Protein AF-A0A3M1IAI1-F1 (afdb_monomer)

Nearest PDB structures (foldseek):
  1srq-assembly1_B  TM=4.391E-01  e=4.259E-01  Homo sapiens
  5my7-assembly1_A  TM=6.928E-01  e=2.170E+00  Neisseria meningitidis
  4iud-assembly1_L  TM=7.270E-01  e=1.639E+00  Cupriavidus necator H16
  6gq4-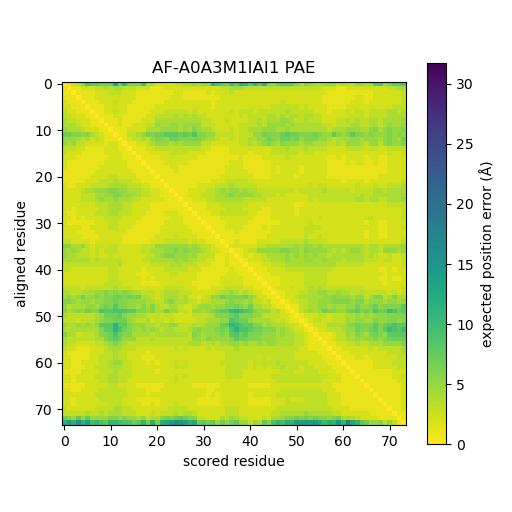assembly1_A  TM=7.024E-01  e=5.961E+00  Neisseria gonorrhoeae
  5yzg-assembly1_Y  TM=3.987E-01  e=2.428E+00  Homo sapiens

Radius of gyration: 11.76 Å; Cα contacts (8 Å, |Δi|>4): 149; chains: 1; bounding box: 27×22×29 Å

Secondary structure (DSSP, 8-state):
-EEEEEEEEETTTEEEEEEEEE-TT-BEEEEEEEETTTTEEEEESS-S--B---GGGSEE--HHHHHHHHHHT-

Solvent-accessible surface area (backbone atoms only — not comparable to full-atom values): 4174 Å² total; per-residue (Å²): 124,44,37,32,29,42,81,42,82,38,92,97,39,45,42,35,36,40,36,38,38,19,43,96,85,33,39,41,54,35,36,38,36,40,25,72,62,70,74,47,57,48,79,31,79,74,50,90,66,49,65,67,70,69,63,92,76,41,44,83,44,51,69,65,63,52,47,54,55,50,63,74,56,106

Structure (mmCIF, N/CA/C/O backbone):
data_AF-A0A3M1IAI1-F1
#
_entry.id   AF-A0A3M1IAI1-F1
#
loop_
_atom_site.group_PDB
_atom_site.id
_atom_site.type_symbol
_atom_site.label_atom_id
_atom_site.label_alt_id
_atom_site.label_comp_id
_atom_site.label_asym_id
_atom_site.label_entity_id
_atom_site.label_seq_id
_atom_site.pdbx_PDB_ins_code
_atom_site.Cartn_x
_atom_site.Cartn_y
_atom_site.Cartn_z
_atom_site.occupancy
_atom_site.B_iso_or_equiv
_atom_site.auth_seq_id
_atom_site.auth_comp_id
_atom_site.auth_asym_id
_atom_site.auth_atom_id
_atom_site.pdbx_PDB_model_num
ATOM 1 N N . MET A 1 1 ? -6.160 -4.979 11.384 1.00 93.56 1 MET A N 1
ATOM 2 C CA . MET A 1 1 ? -6.069 -3.989 10.289 1.00 93.56 1 MET A CA 1
ATOM 3 C C . MET A 1 1 ? -6.422 -4.671 8.982 1.00 93.56 1 MET A C 1
ATOM 5 O O . MET A 1 1 ? -6.342 -5.892 8.904 1.00 93.56 1 MET A O 1
ATOM 9 N N . GLN A 1 2 ? -6.852 -3.909 7.986 1.00 96.06 2 GLN A N 1
ATOM 10 C CA . GLN A 1 2 ? -7.159 -4.390 6.645 1.00 96.06 2 GLN A CA 1
ATOM 11 C C . GLN A 1 2 ? -6.237 -3.697 5.643 1.00 96.06 2 GLN A C 1
ATOM 13 O O . GLN A 1 2 ? -5.966 -2.501 5.772 1.00 96.06 2 GLN A O 1
ATOM 18 N N . TYR A 1 3 ? -5.776 -4.447 4.645 1.00 97.50 3 TYR A N 1
ATOM 19 C CA . TYR A 1 3 ? -4.761 -3.991 3.703 1.00 97.50 3 TYR A CA 1
ATOM 20 C C . TYR A 1 3 ? -5.272 -4.086 2.273 1.00 97.50 3 TYR A C 1
ATOM 22 O O . TYR A 1 3 ? -5.783 -5.118 1.832 1.00 97.50 3 TYR A O 1
ATOM 30 N N . PHE A 1 4 ? -5.124 -2.987 1.543 1.00 97.56 4 PHE A N 1
ATOM 31 C CA . PHE A 1 4 ? -5.554 -2.872 0.155 1.00 97.56 4 PHE A CA 1
ATOM 32 C C . PHE A 1 4 ? -4.491 -2.182 -0.673 1.00 97.56 4 PHE A C 1
ATOM 34 O O . PHE A 1 4 ? -3.682 -1.421 -0.145 1.00 97.56 4 PHE A O 1
ATOM 41 N N . LYS A 1 5 ? -4.532 -2.388 -1.985 1.00 97.44 5 LYS A N 1
ATOM 42 C CA . LYS A 1 5 ? -3.697 -1.662 -2.931 1.00 97.44 5 LYS A CA 1
ATOM 43 C C . LYS A 1 5 ? -4.439 -1.306 -4.207 1.00 97.44 5 LYS A C 1
ATOM 45 O O . LYS A 1 5 ? -5.402 -1.958 -4.602 1.00 97.44 5 LYS A O 1
ATOM 50 N N . SER A 1 6 ? -3.977 -0.257 -4.865 1.00 96.81 6 SER A N 1
ATOM 51 C CA . SER A 1 6 ? -4.412 0.132 -6.203 1.00 96.81 6 SER A CA 1
ATOM 52 C C . SER A 1 6 ? -3.204 0.257 -7.118 1.00 96.81 6 SER A C 1
ATOM 54 O O . SER A 1 6 ? -2.099 0.533 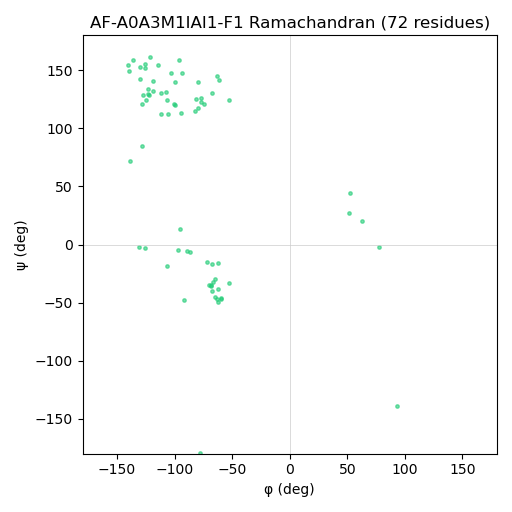-6.653 1.00 96.81 6 SER A O 1
ATOM 56 N N . ALA A 1 7 ? -3.427 0.034 -8.410 1.00 96.62 7 ALA A N 1
ATOM 57 C CA . ALA A 1 7 ? -2.400 0.119 -9.434 1.00 96.62 7 ALA A CA 1
ATOM 58 C C . ALA A 1 7 ? -2.685 1.314 -10.342 1.00 96.62 7 ALA A C 1
ATOM 60 O O . ALA A 1 7 ? -3.801 1.452 -10.854 1.00 96.62 7 ALA A O 1
ATOM 61 N N . GLN A 1 8 ? -1.677 2.149 -10.576 1.00 95.69 8 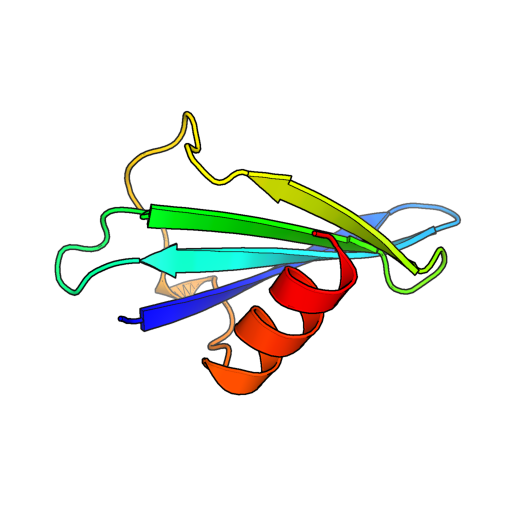GLN A N 1
ATOM 62 C CA . GLN A 1 8 ? -1.726 3.201 -11.583 1.00 95.69 8 GLN A CA 1
ATOM 63 C C . GLN A 1 8 ? -0.502 3.101 -12.497 1.00 95.69 8 GLN A C 1
ATOM 65 O O . GLN A 1 8 ? 0.624 3.197 -12.012 1.00 95.69 8 GLN A O 1
ATOM 70 N N . PRO A 1 9 ? -0.678 2.914 -13.816 1.00 95.38 9 PRO A N 1
ATOM 71 C CA . PRO A 1 9 ? 0.447 2.938 -14.739 1.00 95.38 9 PRO A CA 1
ATOM 72 C C . PRO A 1 9 ? 1.034 4.353 -14.811 1.00 95.38 9 PRO A C 1
ATOM 74 O O . PRO A 1 9 ? 0.313 5.329 -15.022 1.00 95.38 9 PRO A O 1
ATOM 77 N N . VAL A 1 10 ? 2.353 4.458 -14.672 1.00 94.38 10 VAL A N 1
ATOM 78 C CA . VAL A 1 10 ? 3.125 5.697 -14.780 1.00 94.38 10 VAL A CA 1
ATOM 79 C C . VAL A 1 10 ? 3.994 5.622 -16.040 1.00 94.38 10 VAL A C 1
ATOM 81 O O . VAL A 1 10 ? 4.930 4.817 -16.102 1.00 94.38 10 VAL A O 1
ATOM 84 N N . PRO A 1 11 ? 3.723 6.454 -17.063 1.00 94.06 11 PRO A N 1
ATOM 85 C CA . PRO A 1 11 ? 4.510 6.465 -18.291 1.00 94.06 11 PRO A CA 1
ATOM 86 C C . PRO A 1 11 ? 6.011 6.615 -18.015 1.00 94.06 11 PRO A C 1
ATOM 88 O O . PRO A 1 11 ? 6.441 7.559 -17.358 1.00 94.06 11 PRO A O 1
ATOM 91 N N . GLY A 1 12 ? 6.805 5.666 -18.516 1.00 93.12 12 GLY A N 1
ATOM 92 C CA . GLY A 1 12 ? 8.264 5.665 -18.373 1.00 93.12 12 GLY A CA 1
ATOM 93 C C . GLY A 1 12 ? 8.808 5.225 -17.008 1.00 93.12 12 GLY A C 1
ATOM 94 O O . GLY A 1 12 ? 10.024 5.149 -16.874 1.00 93.12 12 GLY A O 1
ATOM 95 N N . LYS A 1 13 ? 7.953 4.914 -16.022 1.00 91.31 13 LYS A N 1
ATOM 96 C CA . LYS A 1 13 ? 8.372 4.470 -14.678 1.00 91.31 13 LYS A CA 1
ATOM 97 C C . LYS A 1 13 ? 7.757 3.143 -14.212 1.00 91.31 13 LYS A C 1
ATOM 99 O O . LYS A 1 13 ? 8.092 2.686 -13.131 1.00 91.31 13 LYS A O 1
ATOM 104 N N . GLY A 1 14 ? 6.869 2.531 -14.996 1.00 94.50 14 GLY A N 1
ATOM 105 C CA . GLY A 1 14 ? 6.212 1.272 -14.628 1.00 94.50 14 GLY A CA 1
ATOM 106 C C . GLY A 1 14 ? 4.871 1.494 -13.927 1.00 94.50 14 GLY A C 1
ATOM 107 O O . GLY A 1 14 ? 4.092 2.348 -14.347 1.00 94.50 14 GLY A O 1
ATOM 108 N N . THR A 1 15 ? 4.570 0.718 -12.893 1.00 97.00 15 THR A N 1
ATOM 109 C CA . THR A 1 15 ? 3.327 0.771 -12.117 1.00 97.00 15 THR A CA 1
ATOM 110 C C . THR A 1 15 ? 3.576 1.392 -10.749 1.00 97.00 15 THR A C 1
ATOM 112 O O . THR A 1 15 ? 4.382 0.904 -9.960 1.00 97.00 15 THR A O 1
ATOM 115 N N . ALA A 1 16 ? 2.826 2.447 -10.439 1.00 97.44 16 ALA A N 1
ATOM 116 C CA . ALA A 1 16 ? 2.697 2.952 -9.084 1.00 97.44 16 ALA A CA 1
ATOM 117 C C . ALA A 1 16 ? 1.641 2.136 -8.333 1.00 97.44 16 ALA A C 1
ATOM 119 O O . ALA A 1 16 ? 0.451 2.167 -8.658 1.00 97.44 16 ALA A O 1
ATOM 120 N N . TRP A 1 17 ? 2.091 1.420 -7.314 1.00 97.75 17 TRP A N 1
ATOM 121 C CA . TRP A 1 17 ? 1.266 0.711 -6.355 1.00 97.7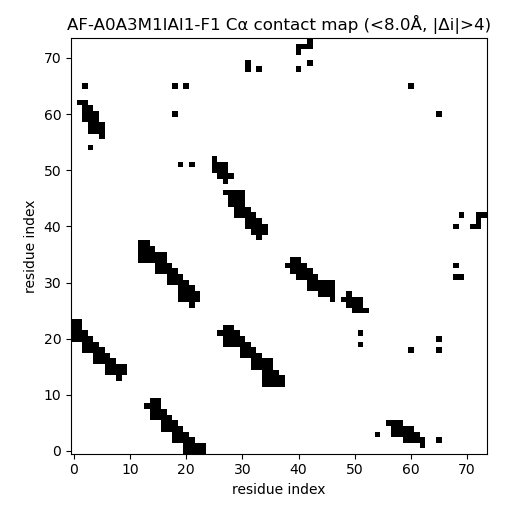5 17 TRP A CA 1
ATOM 122 C C . TRP A 1 17 ? 1.039 1.588 -5.136 1.00 97.75 17 TRP A C 1
ATOM 124 O O . TRP A 1 17 ? 1.970 1.872 -4.386 1.00 97.75 17 TRP A O 1
ATOM 134 N N . THR A 1 18 ? -0.200 2.009 -4.913 1.00 97.12 18 THR A N 1
ATOM 135 C CA . THR A 1 18 ? -0.572 2.698 -3.674 1.00 97.12 18 THR A CA 1
ATOM 136 C C . THR A 1 18 ? -1.231 1.707 -2.739 1.00 97.12 18 THR A C 1
ATOM 138 O O . THR A 1 18 ? -2.276 1.154 -3.082 1.00 97.12 18 THR A O 1
ATOM 141 N N . TYR A 1 19 ? -0.640 1.516 -1.566 1.00 97.69 19 TYR A N 1
ATOM 142 C CA . TYR A 1 19 ? -1.145 0.651 -0.515 1.00 97.69 19 TYR A CA 1
ATOM 143 C C . TYR A 1 19 ? -1.804 1.457 0.597 1.00 97.69 19 TYR A C 1
ATOM 145 O O . TYR A 1 19 ? -1.366 2.555 0.941 1.00 97.69 19 TYR A O 1
ATOM 153 N N . TYR A 1 20 ? -2.819 0.859 1.201 1.00 97.31 20 TYR A N 1
ATOM 154 C CA . TYR A 1 20 ? -3.620 1.427 2.268 1.00 97.31 20 TYR A CA 1
ATOM 155 C C . TYR A 1 20 ? -3.660 0.448 3.433 1.00 97.31 20 TYR A C 1
ATOM 157 O O . TYR A 1 20 ? -4.024 -0.713 3.251 1.00 97.31 20 TYR A O 1
ATOM 165 N N . GLU A 1 21 ? -3.351 0.944 4.624 1.00 97.44 21 GLU A N 1
ATOM 166 C CA . GLU A 1 21 ? -3.716 0.303 5.880 1.00 97.44 21 GLU A CA 1
ATOM 167 C C . GLU A 1 21 ? -4.942 1.020 6.441 1.00 97.44 21 GLU A C 1
ATOM 169 O O . GLU A 1 21 ? -4.898 2.229 6.701 1.00 97.44 21 GLU A O 1
ATOM 174 N N . ALA A 1 22 ? -6.028 0.280 6.634 1.00 96.62 22 ALA A N 1
ATOM 175 C CA . ALA A 1 22 ? -7.263 0.785 7.214 1.00 96.62 22 ALA A CA 1
ATOM 176 C C . ALA A 1 22 ? -7.712 -0.059 8.415 1.00 96.62 22 ALA A C 1
ATOM 178 O O . ALA A 1 22 ? -7.366 -1.237 8.537 1.00 96.62 22 ALA A O 1
ATOM 179 N N . ASP A 1 23 ? -8.486 0.546 9.311 1.00 95.69 23 ASP A N 1
ATOM 180 C CA . ASP A 1 23 ? -9.197 -0.190 10.358 1.00 95.69 23 ASP A CA 1
ATOM 181 C C . ASP A 1 23 ? -10.466 -0.876 9.811 1.00 95.69 23 ASP A C 1
ATOM 183 O O . ASP A 1 23 ? -10.771 -0.821 8.619 1.00 95.69 23 ASP A O 1
ATOM 187 N N . GLU A 1 24 ? -11.202 -1.562 10.685 1.00 94.31 24 GLU A N 1
ATOM 188 C CA . GLU A 1 24 ? -12.438 -2.274 10.325 1.00 94.31 24 GLU A CA 1
ATOM 189 C C . GLU A 1 24 ? -13.587 -1.340 9.917 1.00 94.31 24 GLU A C 1
ATOM 191 O O . GLU A 1 24 ? -14.539 -1.780 9.274 1.00 94.31 24 GLU A O 1
ATOM 196 N N . GLU A 1 25 ? -13.488 -0.052 10.248 1.00 94.88 25 GLU A N 1
ATOM 197 C CA . GLU A 1 25 ? -14.450 0.988 9.889 1.00 94.88 25 GLU A CA 1
ATOM 198 C C . GLU A 1 25 ? -14.034 1.741 8.611 1.00 94.88 25 GLU A C 1
ATOM 200 O O . GLU A 1 25 ? -14.596 2.794 8.290 1.00 94.88 25 GLU A O 1
ATOM 205 N N . ASP A 1 26 ? -13.066 1.207 7.860 1.00 94.44 26 ASP A N 1
ATOM 206 C CA . ASP A 1 26 ? -12.479 1.792 6.654 1.00 94.44 26 ASP A CA 1
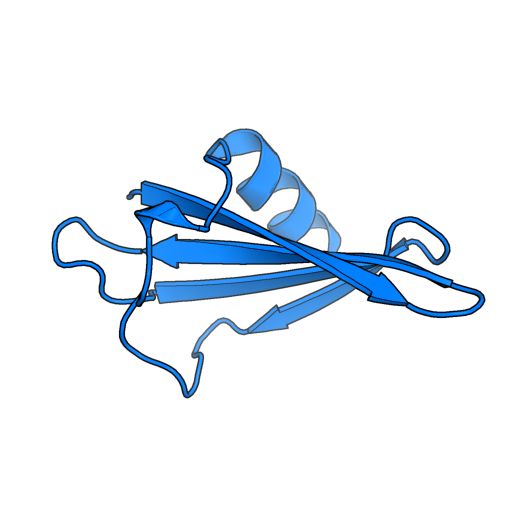ATOM 207 C C . ASP A 1 26 ? -11.748 3.129 6.893 1.00 94.44 26 ASP A C 1
ATOM 209 O O . ASP A 1 26 ? -11.538 3.896 5.945 1.00 94.44 26 ASP A O 1
ATOM 213 N N . ASN A 1 27 ? -11.340 3.455 8.125 1.00 95.81 27 ASN A N 1
ATOM 214 C CA . ASN A 1 27 ? -10.510 4.635 8.361 1.00 95.81 27 ASN A CA 1
ATOM 215 C C . ASN A 1 27 ? -9.045 4.322 8.064 1.00 95.81 27 ASN A C 1
ATOM 217 O O . ASN A 1 27 ? -8.451 3.405 8.632 1.00 95.81 27 ASN A O 1
ATOM 221 N N . ILE A 1 28 ? -8.448 5.127 7.190 1.00 96.38 28 ILE A N 1
ATOM 222 C CA . ILE A 1 28 ? -7.069 4.955 6.746 1.00 96.38 28 ILE A CA 1
ATOM 223 C C . ILE A 1 28 ? -6.115 5.450 7.834 1.00 96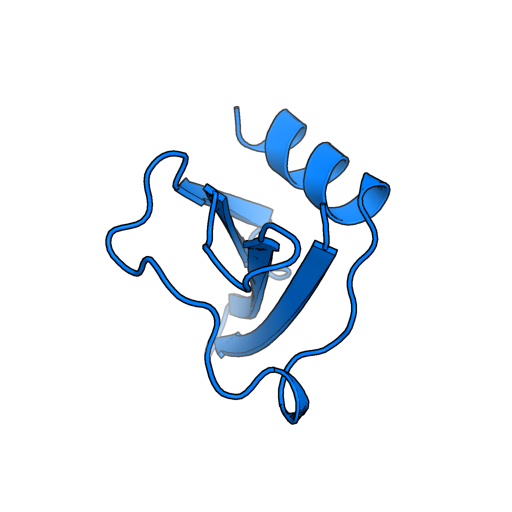.38 28 ILE A C 1
ATOM 225 O O . ILE A 1 28 ? -6.131 6.629 8.204 1.00 96.38 28 ILE A O 1
ATOM 229 N N . GLN A 1 29 ? -5.240 4.554 8.279 1.00 96.38 29 GLN A N 1
ATOM 230 C CA . GLN A 1 29 ? -4.194 4.829 9.259 1.00 96.38 29 GLN A CA 1
ATOM 231 C C . GLN A 1 29 ? -2.895 5.243 8.565 1.00 96.38 29 GLN A C 1
ATOM 233 O O . GLN A 1 29 ? -2.302 6.269 8.905 1.00 96.38 29 GLN A O 1
ATOM 238 N N . ARG A 1 30 ? -2.486 4.486 7.540 1.00 97.19 30 ARG A N 1
ATOM 239 C CA . ARG A 1 30 ? -1.246 4.702 6.785 1.00 97.19 30 ARG A CA 1
ATOM 240 C C . ARG A 1 30 ? -1.462 4.469 5.294 1.00 97.19 30 ARG A C 1
ATOM 242 O O . ARG A 1 30 ? -2.290 3.654 4.890 1.00 97.19 30 ARG A O 1
ATOM 249 N N . ILE A 1 31 ? -0.700 5.188 4.476 1.00 97.31 31 ILE A N 1
ATOM 250 C CA . ILE A 1 31 ? -0.608 4.960 3.029 1.00 97.31 31 ILE A CA 1
ATOM 251 C C . ILE A 1 31 ? 0.868 4.896 2.664 1.00 97.31 31 ILE A C 1
ATOM 253 O O . ILE A 1 31 ? 1.654 5.684 3.188 1.00 97.31 31 ILE A O 1
ATOM 257 N N . LEU A 1 32 ? 1.236 4.020 1.738 1.00 97.62 32 LEU A N 1
ATOM 258 C CA . LEU A 1 32 ? 2.514 4.118 1.038 1.00 97.62 32 LEU A CA 1
ATOM 259 C C . LEU A 1 32 ? 2.291 4.005 -0.468 1.00 97.62 32 LEU A C 1
ATOM 261 O O . LEU A 1 32 ? 1.330 3.379 -0.912 1.00 97.62 32 LEU A O 1
ATOM 265 N N . THR A 1 33 ? 3.183 4.601 -1.247 1.00 97.44 33 THR A N 1
ATOM 266 C CA . THR A 1 33 ? 3.249 4.405 -2.697 1.00 97.44 33 THR A CA 1
ATOM 267 C C . THR A 1 33 ? 4.600 3.806 -3.049 1.00 97.44 33 THR A C 1
ATOM 269 O O . THR A 1 33 ? 5.616 4.319 -2.593 1.00 97.44 33 THR A O 1
ATOM 272 N N . PHE A 1 34 ? 4.599 2.756 -3.863 1.00 97.75 34 PHE A N 1
ATOM 273 C CA . PHE A 1 34 ? 5.780 2.098 -4.411 1.00 97.75 34 PHE A CA 1
ATOM 274 C C . PHE A 1 34 ? 5.716 2.122 -5.941 1.00 97.75 34 PHE A C 1
ATOM 276 O O . PHE A 1 34 ? 4.699 1.727 -6.508 1.00 97.75 34 PHE A O 1
ATOM 283 N N . ILE A 1 35 ? 6.767 2.584 -6.614 1.00 96.62 35 ILE A N 1
ATOM 284 C CA . ILE A 1 35 ? 6.860 2.570 -8.081 1.00 96.62 35 ILE A CA 1
ATOM 285 C C . ILE A 1 35 ? 7.829 1.467 -8.508 1.00 96.62 35 ILE A C 1
ATOM 287 O O . ILE A 1 35 ? 9.029 1.585 -8.272 1.00 96.62 35 ILE A O 1
ATOM 291 N N . ASP A 1 36 ? 7.315 0.424 -9.163 1.00 93.00 36 ASP A N 1
ATOM 292 C CA . ASP A 1 36 ? 8.078 -0.798 -9.467 1.00 93.00 36 ASP A CA 1
ATOM 293 C C . ASP A 1 36 ? 9.259 -0.597 -10.434 1.00 93.00 36 ASP A C 1
ATOM 295 O O . ASP A 1 36 ? 10.257 -1.303 -10.341 1.00 93.00 36 ASP A O 1
ATOM 299 N N . GLY A 1 37 ? 9.187 0.368 -11.352 1.00 92.75 37 GLY A N 1
ATOM 300 C CA . GLY A 1 37 ? 10.250 0.608 -12.327 1.00 92.75 37 GLY A CA 1
ATOM 301 C C . GLY A 1 37 ? 11.361 1.529 -11.830 1.00 92.75 37 GLY A C 1
ATOM 302 O O . GLY A 1 37 ? 12.344 1.716 -12.546 1.00 92.75 37 GLY A O 1
ATOM 303 N N . THR A 1 38 ? 11.217 2.129 -10.646 1.00 94.38 38 THR A N 1
ATOM 304 C CA . THR A 1 38 ? 12.227 3.033 -10.067 1.00 94.38 38 THR A CA 1
ATOM 305 C C . THR A 1 38 ? 12.578 2.714 -8.618 1.00 94.38 38 THR A C 1
ATOM 307 O O . THR A 1 38 ? 13.393 3.428 -8.040 1.00 94.38 38 THR A O 1
ATOM 310 N N . ASP A 1 39 ? 11.935 1.710 -8.019 1.00 93.69 39 ASP A N 1
ATOM 311 C CA . ASP A 1 39 ? 12.025 1.372 -6.595 1.00 93.69 39 ASP A CA 1
ATOM 312 C C . ASP A 1 39 ? 11.762 2.573 -5.656 1.00 93.69 39 ASP A C 1
ATOM 314 O O . ASP A 1 39 ? 12.244 2.641 -4.527 1.00 93.69 39 ASP A O 1
ATOM 318 N N . GLU A 1 40 ? 10.983 3.559 -6.123 1.00 95.38 40 GLU A N 1
ATOM 319 C CA . GLU A 1 40 ? 10.670 4.765 -5.346 1.00 95.38 40 GLU A CA 1
ATOM 320 C C . GLU A 1 40 ? 9.563 4.434 -4.334 1.00 95.38 40 GLU A C 1
ATOM 322 O O . GLU A 1 40 ? 8.439 4.112 -4.731 1.00 95.38 40 GLU A O 1
ATOM 327 N N . ILE A 1 41 ? 9.860 4.557 -3.034 1.00 97.38 41 ILE A N 1
ATOM 328 C CA . ILE A 1 41 ? 8.886 4.416 -1.941 1.00 97.38 41 ILE A CA 1
ATOM 329 C C . ILE A 1 41 ? 8.590 5.788 -1.335 1.00 97.38 41 ILE A C 1
ATOM 331 O O . ILE A 1 41 ? 9.491 6.549 -0.991 1.00 97.38 41 ILE A O 1
ATOM 335 N N . THR A 1 42 ? 7.309 6.113 -1.179 1.00 96.94 42 THR A N 1
ATOM 336 C CA . THR A 1 42 ? 6.853 7.308 -0.458 1.00 96.94 42 THR A CA 1
ATOM 337 C C . THR A 1 42 ? 5.882 6.918 0.645 1.00 96.94 42 THR A C 1
ATOM 339 O O . THR A 1 42 ? 4.850 6.304 0.375 1.00 96.94 42 THR A O 1
ATOM 342 N N . LEU A 1 43 ? 6.189 7.311 1.882 1.00 97.75 43 LEU A N 1
ATOM 343 C CA . LEU A 1 43 ? 5.385 6.994 3.061 1.00 97.75 43 LEU A CA 1
ATOM 344 C C . LEU A 1 43 ? 4.487 8.162 3.479 1.00 97.75 43 LEU A C 1
ATOM 346 O O . LEU A 1 43 ? 4.902 9.321 3.525 1.00 97.75 43 LEU A O 1
ATOM 350 N N . TYR A 1 44 ? 3.259 7.843 3.878 1.00 96.94 44 TYR A N 1
ATOM 351 C CA . TYR A 1 44 ? 2.287 8.791 4.412 1.00 96.94 44 TYR A CA 1
ATOM 352 C C . TYR A 1 44 ? 1.734 8.265 5.747 1.00 96.94 44 TYR A C 1
ATOM 354 O O . TYR A 1 44 ? 0.665 7.650 5.784 1.00 96.94 44 TYR A O 1
ATOM 362 N N . PRO A 1 45 ? 2.423 8.519 6.876 1.00 95.19 45 PRO A N 1
ATOM 363 C CA . PRO A 1 45 ? 2.004 8.035 8.199 1.00 95.19 45 PRO A CA 1
ATOM 364 C C . PRO A 1 45 ? 0.773 8.753 8.761 1.00 95.19 45 PRO A C 1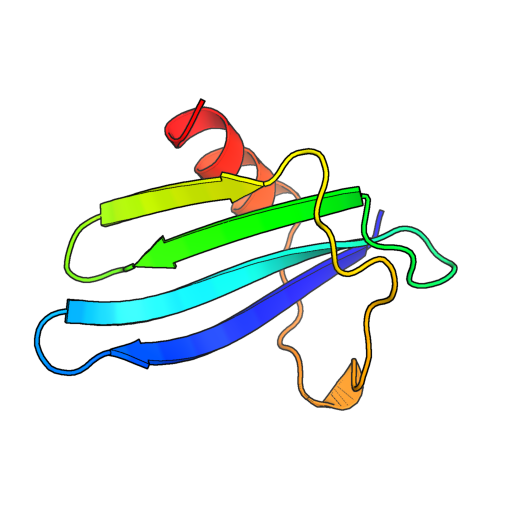
ATOM 366 O O . PRO A 1 45 ? 0.187 8.311 9.741 1.00 95.19 45 PRO A O 1
ATOM 369 N N . LYS A 1 46 ? 0.399 9.900 8.182 1.00 93.25 46 LYS A N 1
ATOM 370 C CA . LYS A 1 46 ? -0.792 10.678 8.554 1.00 93.25 46 LYS A CA 1
ATOM 371 C C . LYS A 1 46 ? -1.479 11.185 7.285 1.00 93.25 46 LYS A C 1
ATOM 373 O O . LYS A 1 46 ? -1.387 12.376 6.974 1.00 93.25 46 LYS A O 1
ATOM 378 N N . PRO A 1 47 ? -2.135 10.302 6.518 1.00 90.62 47 PRO A N 1
ATOM 379 C CA . PRO A 1 47 ? -2.725 10.672 5.240 1.00 90.62 47 PRO A CA 1
ATOM 380 C C . PRO A 1 47 ? -3.837 11.715 5.428 1.00 90.62 47 PRO A C 1
ATOM 382 O O . PRO A 1 47 ? -4.558 11.721 6.434 1.00 90.62 47 PRO A O 1
ATOM 385 N N . LYS A 1 48 ? -3.954 12.639 4.462 1.00 89.38 48 LYS A N 1
ATOM 386 C CA . LYS A 1 48 ? -5.021 13.660 4.433 1.00 89.38 48 LYS A CA 1
ATOM 387 C C . LYS A 1 48 ? -6.385 13.038 4.132 1.00 89.38 48 LYS A C 1
ATOM 389 O O . LYS A 1 48 ? -7.394 13.489 4.659 1.00 89.38 48 LYS A O 1
ATOM 394 N N . ILE A 1 49 ? -6.394 12.000 3.300 1.00 88.69 49 ILE A N 1
ATOM 395 C CA . ILE A 1 49 ? -7.568 11.171 3.037 1.00 88.69 49 ILE A CA 1
ATOM 396 C C . ILE A 1 49 ? -7.743 10.242 4.237 1.00 88.69 49 ILE A C 1
ATOM 398 O O . ILE A 1 49 ? -6.795 9.571 4.638 1.00 88.69 49 ILE A O 1
ATOM 402 N N . LYS A 1 50 ? -8.939 10.246 4.828 1.00 89.75 50 LYS A N 1
ATOM 403 C CA . LYS A 1 50 ? -9.223 9.534 6.083 1.00 89.75 50 LYS A CA 1
ATOM 404 C C . LYS A 1 50 ? -10.058 8.274 5.921 1.00 89.75 50 LYS A C 1
ATOM 406 O O . LYS A 1 50 ? -10.039 7.451 6.818 1.00 89.75 50 LYS A O 1
ATOM 411 N N . LYS A 1 51 ? -10.765 8.117 4.803 1.00 93.00 51 LYS A N 1
ATOM 412 C CA . LYS A 1 51 ? -11.685 7.004 4.550 1.00 93.00 51 LYS A CA 1
ATOM 413 C C . LYS A 1 51 ? -11.284 6.274 3.281 1.00 93.00 51 LYS A C 1
ATOM 415 O O . LYS A 1 51 ? -11.041 6.916 2.257 1.00 93.00 51 LYS A O 1
ATOM 420 N N . LEU A 1 52 ? -11.250 4.952 3.355 1.00 91.25 52 LEU A N 1
ATOM 421 C CA . LEU A 1 52 ? -11.115 4.090 2.198 1.00 91.25 52 LEU A CA 1
ATOM 422 C C . LEU A 1 52 ? -12.460 4.076 1.465 1.00 91.25 52 LEU A C 1
ATOM 424 O O . LEU A 1 52 ? -13.494 3.748 2.040 1.00 91.25 52 LEU A O 1
ATOM 428 N N . ILE A 1 53 ? -12.457 4.492 0.203 1.00 87.62 53 ILE A N 1
ATOM 429 C CA . ILE A 1 53 ? -13.655 4.530 -0.641 1.00 87.62 53 ILE A CA 1
ATOM 430 C C . ILE A 1 53 ? -13.501 3.545 -1.793 1.00 87.62 53 ILE A C 1
ATOM 432 O O . ILE A 1 53 ? -12.384 3.260 -2.217 1.00 87.62 53 ILE A O 1
ATOM 436 N N . MET A 1 54 ? -14.626 3.064 -2.331 1.00 88.12 54 MET A N 1
ATOM 437 C CA . MET A 1 54 ? -14.651 2.150 -3.484 1.00 88.12 54 MET A CA 1
ATOM 438 C C . MET A 1 54 ? -13.755 0.916 -3.292 1.00 88.12 54 MET A C 1
ATOM 440 O O . MET A 1 54 ? -13.022 0.525 -4.198 1.00 88.12 54 MET A O 1
ATOM 444 N N . LYS A 1 55 ? -13.825 0.308 -2.105 1.00 88.25 55 LYS A N 1
ATOM 445 C CA . LYS A 1 55 ? -13.026 -0.854 -1.697 1.00 88.25 55 LYS A CA 1
ATOM 446 C C . LYS A 1 55 ? -13.116 -2.022 -2.682 1.00 88.25 55 LYS A C 1
ATOM 448 O O . LYS A 1 55 ? -12.113 -2.671 -2.940 1.00 88.25 55 LYS A O 1
ATOM 453 N N . ASP A 1 56 ? -14.274 -2.196 -3.320 1.00 90.81 56 ASP A N 1
ATOM 454 C CA . ASP A 1 56 ? -14.511 -3.206 -4.363 1.00 90.81 56 ASP A CA 1
ATOM 455 C C . ASP A 1 56 ? -13.644 -3.025 -5.623 1.00 90.81 56 ASP A C 1
ATOM 457 O O . ASP A 1 56 ? -13.555 -3.926 -6.453 1.00 90.81 56 ASP A O 1
ATOM 461 N N . ARG A 1 57 ? -13.021 -1.851 -5.803 1.00 91.94 57 ARG A N 1
ATOM 462 C CA . ARG A 1 57 ? -12.089 -1.556 -6.905 1.00 91.94 57 ARG A CA 1
ATOM 463 C C . ARG A 1 57 ? -10.624 -1.712 -6.506 1.00 91.94 57 ARG A C 1
ATOM 465 O O . ARG A 1 57 ? -9.750 -1.518 -7.350 1.00 91.94 57 ARG A O 1
ATOM 472 N N . LEU A 1 58 ? -10.354 -1.990 -5.234 1.00 95.56 58 LEU A N 1
ATOM 473 C CA . LEU A 1 58 ? -9.008 -2.179 -4.721 1.00 95.56 58 LEU A CA 1
ATOM 474 C C . LEU A 1 58 ? -8.645 -3.660 -4.753 1.00 95.56 58 LEU A C 1
ATOM 476 O O . LEU A 1 58 ? -9.484 -4.537 -4.554 1.00 95.56 58 LEU A O 1
ATOM 480 N N . PHE A 1 59 ? -7.366 -3.932 -4.962 1.00 96.69 59 PHE A N 1
ATOM 481 C CA . PHE A 1 59 ? -6.824 -5.267 -4.789 1.00 96.69 59 PHE A CA 1
ATOM 482 C C . PHE A 1 59 ? -6.587 -5.515 -3.297 1.00 96.69 59 PHE A C 1
ATOM 484 O O . PHE A 1 59 ? -6.109 -4.611 -2.606 1.00 96.69 59 PHE A O 1
ATOM 491 N N . PRO A 1 60 ? -6.881 -6.716 -2.778 1.00 96.56 60 PRO A N 1
ATOM 492 C CA . PRO A 1 60 ? -6.423 -7.085 -1.449 1.00 96.56 60 PRO A CA 1
ATOM 493 C C . PRO A 1 60 ? -4.889 -7.074 -1.418 1.00 96.56 60 PRO A C 1
ATOM 495 O O . PRO A 1 60 ? -4.231 -7.467 -2.386 1.00 96.56 60 PRO A O 1
ATOM 498 N N . ALA A 1 61 ? -4.330 -6.613 -0.306 1.00 97.25 61 ALA A N 1
ATOM 499 C CA . ALA A 1 61 ? -2.908 -6.704 0.001 1.00 97.25 61 ALA A CA 1
ATOM 500 C C . ALA A 1 61 ? -2.733 -7.470 1.316 1.00 97.25 61 ALA A C 1
ATOM 502 O O . ALA A 1 61 ? -3.687 -7.603 2.087 1.00 97.25 61 ALA A O 1
ATOM 503 N N . SER A 1 62 ? -1.533 -7.988 1.567 1.00 97.50 62 SER A N 1
ATOM 504 C CA . SER A 1 62 ? -1.213 -8.603 2.856 1.00 97.50 62 SER A CA 1
ATOM 505 C C . SER A 1 62 ? -0.519 -7.603 3.783 1.00 97.50 62 SER A C 1
ATOM 507 O O . SER A 1 62 ? 0.046 -6.602 3.332 1.00 97.50 62 SER A O 1
ATOM 509 N N . GLU A 1 63 ? -0.572 -7.869 5.087 1.00 97.31 63 GLU A N 1
ATOM 510 C CA . GLU A 1 63 ? 0.153 -7.079 6.086 1.00 97.31 63 GLU A CA 1
ATOM 511 C C . GLU A 1 63 ? 1.665 -7.164 5.862 1.00 97.31 63 GLU A C 1
ATOM 513 O O . GLU A 1 63 ? 2.369 -6.164 5.997 1.00 97.31 63 GLU A O 1
ATOM 518 N N . GLU A 1 64 ? 2.165 -8.339 5.477 1.00 97.50 64 GLU A N 1
ATOM 519 C CA . GLU A 1 64 ? 3.584 -8.578 5.225 1.00 97.50 64 GLU A CA 1
ATOM 520 C C . GLU A 1 64 ? 4.086 -7.753 4.040 1.00 97.50 64 GLU A C 1
ATOM 522 O O . GLU A 1 64 ? 5.129 -7.113 4.149 1.00 97.50 64 GLU A O 1
ATOM 527 N N . GLU A 1 65 ? 3.336 -7.725 2.933 1.00 95.88 65 GLU A N 1
ATOM 528 C CA . GLU A 1 65 ? 3.674 -6.917 1.755 1.00 95.88 65 GLU A CA 1
ATOM 529 C C . GLU A 1 65 ? 3.737 -5.426 2.112 1.00 95.88 65 GLU A C 1
ATOM 531 O O . GLU A 1 65 ? 4.699 -4.738 1.767 1.00 95.88 65 GLU A O 1
ATOM 536 N N . PHE A 1 66 ? 2.743 -4.936 2.861 1.00 97.44 66 PHE A N 1
ATOM 537 C CA . PHE A 1 66 ? 2.722 -3.552 3.327 1.00 97.44 66 PHE A CA 1
ATOM 538 C C . PHE A 1 66 ? 3.911 -3.246 4.240 1.00 97.44 66 PHE A C 1
ATOM 540 O O . PHE A 1 66 ? 4.596 -2.245 4.046 1.00 97.44 66 PHE A O 1
ATOM 547 N N . SER A 1 67 ? 4.153 -4.097 5.236 1.00 96.69 67 SER A N 1
ATOM 548 C CA . SER A 1 67 ? 5.156 -3.859 6.276 1.00 96.69 67 SER A CA 1
ATOM 549 C C . SER A 1 67 ? 6.570 -3.898 5.711 1.00 96.69 67 SER A C 1
ATOM 551 O O . SER A 1 67 ? 7.370 -3.031 6.036 1.00 96.69 67 SER A O 1
ATOM 553 N N . GLN A 1 68 ? 6.858 -4.820 4.787 1.00 96.69 68 GLN A N 1
ATOM 554 C CA . GLN A 1 68 ? 8.155 -4.872 4.108 1.00 96.69 68 GLN A CA 1
ATOM 555 C C . GLN A 1 68 ? 8.455 -3.579 3.344 1.00 96.69 68 GLN A C 1
ATOM 557 O O . GLN A 1 68 ? 9.546 -3.030 3.480 1.00 96.69 68 GLN A O 1
ATOM 562 N N . LEU A 1 69 ? 7.495 -3.070 2.567 1.00 96.69 69 LEU A N 1
ATOM 563 C CA . LEU A 1 69 ? 7.660 -1.807 1.838 1.00 96.69 69 LEU A CA 1
ATOM 564 C C . LEU A 1 69 ? 7.716 -0.604 2.784 1.00 96.69 69 LEU A C 1
ATOM 566 O O . LEU A 1 69 ? 8.454 0.349 2.543 1.00 96.69 69 LEU A O 1
ATOM 570 N N . TRP A 1 70 ? 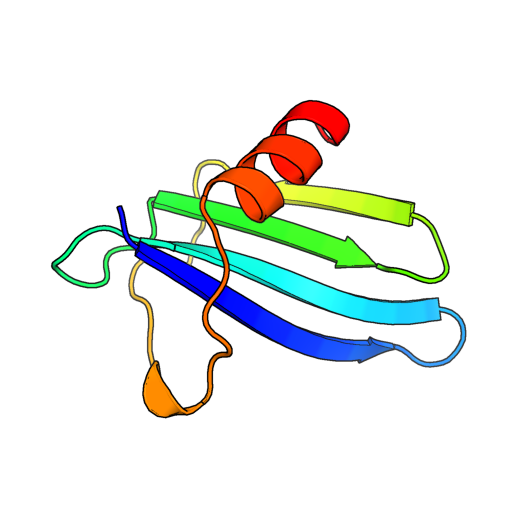6.945 -0.641 3.869 1.00 97.06 70 TRP A N 1
ATOM 571 C CA . TRP A 1 70 ? 6.952 0.404 4.883 1.00 97.06 70 TRP A CA 1
ATOM 572 C C . TRP A 1 70 ? 8.318 0.517 5.564 1.00 97.06 70 TRP A C 1
ATOM 574 O O . TRP A 1 70 ? 8.853 1.617 5.674 1.00 97.06 70 TRP A O 1
ATOM 584 N N . ASP A 1 71 ? 8.894 -0.614 5.968 1.00 96.12 71 ASP A N 1
ATOM 585 C CA . ASP A 1 71 ? 10.196 -0.678 6.631 1.00 96.12 71 ASP A CA 1
ATOM 586 C C . ASP A 1 71 ? 11.338 -0.302 5.679 1.00 96.12 71 ASP A C 1
ATOM 588 O O . ASP A 1 71 ? 12.296 0.338 6.099 1.00 96.12 71 ASP A O 1
ATOM 592 N N . GLN A 1 72 ? 11.231 -0.642 4.390 1.00 94.50 72 GLN A N 1
ATOM 593 C CA . GLN A 1 72 ? 12.202 -0.225 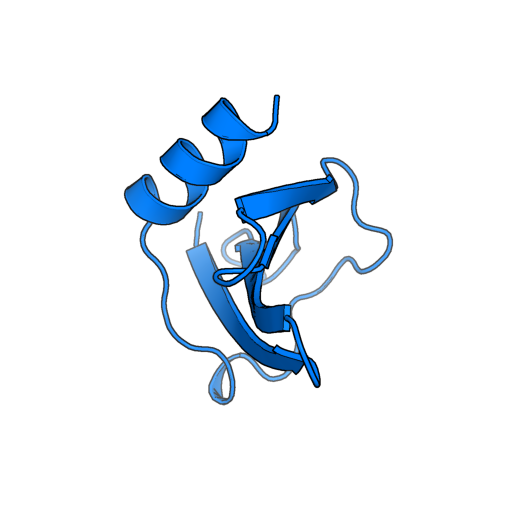3.369 1.00 94.50 72 GLN A CA 1
ATOM 594 C C . GLN A 1 72 ? 12.195 1.286 3.104 1.00 94.50 72 GLN A C 1
ATOM 596 O O . GLN A 1 72 ? 13.227 1.845 2.740 1.00 94.50 72 GLN A O 1
ATOM 601 N N . GLY A 1 73 ? 11.037 1.938 3.233 1.00 88.69 73 GLY A N 1
ATOM 602 C CA . GLY A 1 73 ? 10.889 3.375 2.998 1.00 88.69 73 GLY A CA 1
ATOM 603 C C . GLY A 1 73 ? 11.136 4.263 4.221 1.00 88.69 73 GLY A C 1
ATOM 604 O O . GLY A 1 73 ? 11.059 5.487 4.080 1.00 88.69 73 GLY A O 1
ATOM 605 N N . SER A 1 74 ? 11.340 3.677 5.407 1.00 82.19 74 SER A N 1
ATOM 606 C CA . SER A 1 74 ? 11.557 4.396 6.672 1.00 82.19 74 SER A CA 1
ATOM 607 C C . SER A 1 74 ? 13.029 4.689 6.937 1.00 82.19 74 SER A C 1
ATOM 609 O O . SER A 1 74 ? 13.246 5.646 7.718 1.00 82.19 74 SER A O 1
#

Mean predicted aligned error: 2.84 Å

Sequence (74 aa):
MQYFKSAQPVPGKGTAWTYYEADEEDNIQRILTFIDGTDEITLYPKPKIKKLIMKDRLFPASEEEFSQLWDQGS

Foldseek 3Di:
DFKWWDWDQDPPQGIKIKMFDADPQQFTQWIWIAGPRPRDIDTDRPDPDTGDPPRVNIHGDDPVVVVVSVVVND

pLDDT: mean 94.87, std 3.13, range [82.19, 97.75]